Protein AF-A0A2Z2KRL2-F1 (afdb_monomer_lite)

Foldseek 3Di:
DDDDPPDPDLVVLCVQLVHDSVLSVCLVVVVDPDDDPSNLVSVCVVVVHDSCVSDPDPDPDPDDPPDDDDDDDD

pLDDT: mean 77.47, std 16.37, range [36.22, 91.88]

Structure (mmCIF, N/CA/C/O backbone):
data_AF-A0A2Z2KRL2-F1
#
_entry.id   AF-A0A2Z2KRL2-F1
#
loop_
_atom_site.group_PDB
_atom_site.id
_atom_site.type_symbol
_atom_site.label_atom_id
_atom_site.label_alt_id
_atom_site.label_comp_id
_atom_site.label_asym_id
_atom_site.label_entity_id
_atom_site.label_seq_id
_atom_site.pdbx_PDB_ins_code
_atom_site.Cartn_x
_atom_site.Cartn_y
_atom_site.Cartn_z
_atom_site.occupancy
_atom_site.B_iso_or_equiv
_atom_site.auth_seq_id
_atom_site.auth_comp_id
_atom_site.auth_asym_id
_atom_site.auth_atom_id
_atom_site.pdbx_PDB_model_num
ATOM 1 N N . MET A 1 1 ? -11.300 -10.380 -15.466 1.00 36.22 1 MET A N 1
ATOM 2 C CA . MET A 1 1 ? -11.384 -9.004 -14.924 1.00 36.22 1 MET A CA 1
ATOM 3 C C . MET A 1 1 ? -11.659 -9.105 -13.429 1.00 36.22 1 MET A C 1
ATOM 5 O O . MET A 1 1 ? -12.776 -9.432 -13.051 1.00 36.22 1 MET A O 1
ATOM 9 N N . GLN A 1 2 ? -10.628 -8.984 -12.587 1.00 44.78 2 GLN A N 1
ATOM 10 C CA . GLN A 1 2 ? -10.770 -9.160 -11.137 1.00 44.78 2 GLN A CA 1
ATOM 11 C C . GLN A 1 2 ? -11.512 -7.954 -10.547 1.00 44.78 2 GLN A C 1
ATOM 13 O O . GLN A 1 2 ? -11.149 -6.805 -10.783 1.00 44.78 2 GLN A O 1
ATOM 18 N N . GLN A 1 3 ? -12.610 -8.231 -9.847 1.00 42.31 3 GLN A N 1
ATOM 19 C CA . GLN A 1 3 ? -13.461 -7.233 -9.210 1.00 42.31 3 GLN A CA 1
ATOM 20 C C . GLN A 1 3 ? -12.686 -6.593 -8.050 1.00 42.31 3 GLN A C 1
ATOM 22 O O . GLN A 1 3 ? -12.504 -7.214 -7.007 1.00 42.31 3 GLN A O 1
ATOM 27 N N . HIS A 1 4 ? -12.197 -5.366 -8.231 1.00 49.19 4 HIS A N 1
ATOM 28 C CA . HIS A 1 4 ? -11.646 -4.580 -7.131 1.00 49.19 4 HIS A CA 1
ATOM 29 C C . HIS A 1 4 ? -12.796 -4.104 -6.243 1.00 49.19 4 HIS A C 1
ATOM 31 O O . HIS A 1 4 ? -13.617 -3.293 -6.673 1.00 49.19 4 HIS A O 1
ATOM 37 N N . ASP A 1 5 ? -12.853 -4.596 -5.005 1.00 53.03 5 ASP A N 1
ATOM 38 C CA . ASP A 1 5 ? -13.772 -4.092 -3.986 1.00 53.03 5 ASP A CA 1
ATOM 39 C C . ASP A 1 5 ? -13.596 -2.567 -3.832 1.00 53.03 5 ASP A C 1
ATOM 41 O O . ASP A 1 5 ? -12.541 -2.100 -3.389 1.00 53.03 5 ASP A O 1
ATOM 45 N N . PRO A 1 6 ? -14.605 -1.740 -4.153 1.00 61.03 6 PRO A N 1
ATOM 46 C CA . PRO A 1 6 ? -14.420 -0.297 -4.311 1.00 61.03 6 PRO A CA 1
ATOM 47 C C . PRO A 1 6 ? -14.331 0.482 -2.985 1.00 61.03 6 PRO A C 1
ATOM 49 O O . PRO A 1 6 ? -14.610 1.681 -2.962 1.00 61.03 6 PRO A O 1
ATOM 52 N N . LYS A 1 7 ? -14.019 -0.145 -1.841 1.00 57.66 7 LYS A N 1
ATOM 53 C CA . LYS A 1 7 ? -14.252 0.498 -0.529 1.00 57.66 7 LYS A CA 1
ATOM 54 C C . LYS A 1 7 ? -13.170 0.367 0.533 1.00 57.66 7 LYS A C 1
ATOM 56 O O . LYS A 1 7 ? -13.420 0.769 1.674 1.00 57.66 7 LYS A O 1
ATOM 61 N N . LEU A 1 8 ? -11.951 -0.050 0.200 1.00 65.25 8 LEU A N 1
ATOM 62 C CA . LEU A 1 8 ? -10.844 0.191 1.125 1.00 65.25 8 LEU A CA 1
ATOM 63 C C . LEU A 1 8 ? -10.299 1.610 0.929 1.00 65.25 8 LEU A C 1
ATOM 65 O O . LEU A 1 8 ? -9.403 1.872 0.134 1.00 65.25 8 LEU A O 1
ATOM 69 N N . SER A 1 9 ? -10.894 2.565 1.647 1.00 82.94 9 SER A N 1
ATOM 70 C CA . SER A 1 9 ? -10.391 3.937 1.667 1.00 82.94 9 SER A CA 1
ATOM 71 C C . SER A 1 9 ? -8.977 3.956 2.249 1.00 82.94 9 SER A C 1
ATOM 73 O O . SER A 1 9 ? -8.770 3.479 3.364 1.00 82.94 9 SER A O 1
ATOM 75 N N . ILE A 1 10 ? -8.035 4.604 1.559 1.00 85.69 10 ILE A N 1
ATOM 76 C CA . ILE A 1 10 ? -6.660 4.852 2.040 1.00 85.69 10 ILE A CA 1
ATOM 77 C C . ILE A 1 10 ? -6.672 5.441 3.464 1.00 85.69 10 ILE A C 1
ATOM 79 O O . ILE A 1 10 ? -5.822 5.125 4.293 1.00 85.69 10 ILE A O 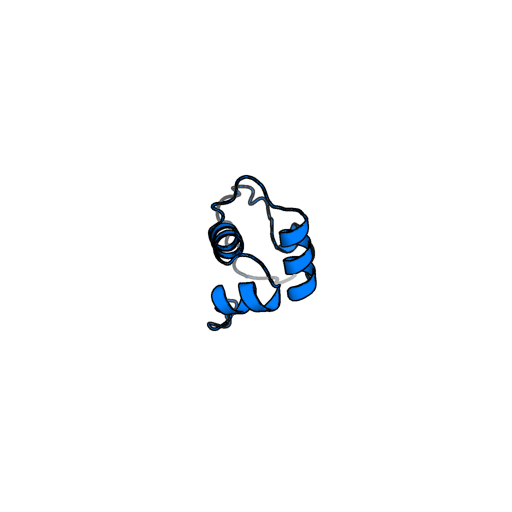1
ATOM 83 N N . ARG A 1 11 ? -7.683 6.265 3.785 1.00 85.81 11 ARG A N 1
ATOM 84 C CA . ARG A 1 11 ? -7.875 6.832 5.130 1.00 85.81 11 ARG A CA 1
ATOM 85 C C . ARG A 1 11 ? -8.218 5.782 6.183 1.00 85.81 11 ARG A C 1
ATOM 87 O O . ARG A 1 11 ? -7.789 5.925 7.321 1.00 85.81 11 ARG A O 1
ATOM 94 N N . LYS A 1 12 ? -9.026 4.780 5.829 1.00 88.50 12 LYS A N 1
ATOM 95 C CA . LYS A 1 12 ? -9.370 3.674 6.728 1.00 88.50 12 LYS A CA 1
ATOM 96 C C . LYS A 1 12 ? -8.149 2.788 6.941 1.00 88.50 12 LYS A C 1
ATOM 98 O O . LYS A 1 12 ? -7.782 2.556 8.081 1.00 88.50 12 LYS A O 1
ATOM 103 N N . LEU A 1 13 ? -7.459 2.438 5.856 1.00 89.31 13 LEU A N 1
ATOM 104 C CA . LEU A 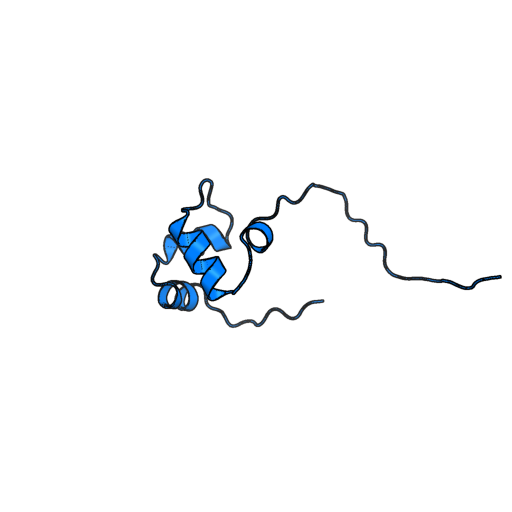1 13 ? -6.224 1.667 5.921 1.00 89.31 13 LEU A CA 1
ATOM 105 C C . LEU A 1 13 ? -5.198 2.323 6.853 1.00 89.31 13 LEU A C 1
ATOM 107 O O . LEU A 1 13 ? -4.737 1.687 7.786 1.00 89.31 13 LEU A O 1
ATOM 111 N N . ALA A 1 14 ? -4.907 3.615 6.674 1.00 90.19 14 ALA A N 1
ATOM 112 C CA . ALA A 1 14 ? -3.951 4.330 7.522 1.00 90.19 14 ALA A CA 1
ATOM 113 C C . ALA A 1 14 ? -4.304 4.284 9.020 1.00 90.19 14 ALA A C 1
ATOM 115 O O . ALA A 1 14 ? -3.407 4.197 9.857 1.00 90.19 14 ALA A O 1
ATOM 116 N N . LYS A 1 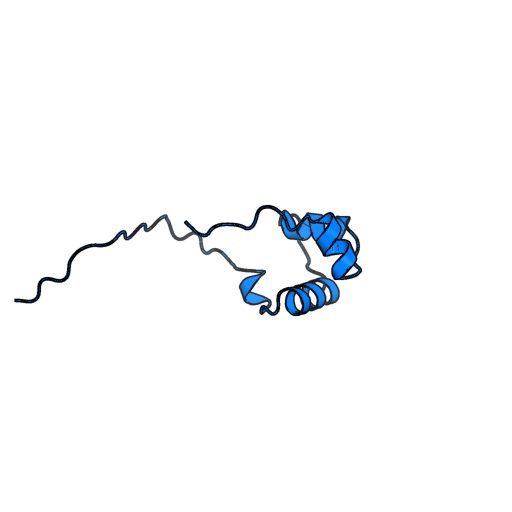15 ? -5.600 4.309 9.361 1.00 90.38 15 LYS A N 1
ATOM 117 C CA . LYS A 1 15 ? -6.061 4.140 10.746 1.00 90.38 15 LYS A CA 1
ATOM 118 C C . LYS A 1 15 ? -5.868 2.709 11.235 1.00 90.38 15 LYS A C 1
ATOM 120 O O . LYS A 1 15 ? -5.375 2.528 12.342 1.00 90.38 15 LYS A O 1
ATOM 125 N N . ASP A 1 16 ? -6.214 1.723 10.415 1.00 90.56 16 ASP A N 1
ATOM 126 C CA . ASP A 1 16 ? -6.151 0.309 10.785 1.00 90.56 16 ASP A CA 1
ATOM 127 C C . ASP A 1 16 ? -4.702 -0.165 11.014 1.00 90.56 16 ASP A C 1
ATOM 129 O O . ASP A 1 16 ? -4.427 -0.837 12.004 1.00 90.56 16 ASP A O 1
ATOM 133 N N . VAL A 1 17 ? -3.749 0.246 10.164 1.00 90.06 17 VAL A N 1
ATOM 134 C CA . VAL A 1 17 ? -2.305 -0.011 10.377 1.00 90.06 17 VAL A CA 1
ATOM 135 C C . VAL A 1 17 ? -1.631 0.988 11.322 1.00 90.06 17 VAL A C 1
ATOM 137 O O . VAL A 1 17 ? -0.427 0.885 11.569 1.00 90.06 17 VAL A O 1
ATOM 140 N N . ASN A 1 18 ? -2.391 1.940 11.873 1.00 90.88 18 ASN A N 1
ATOM 141 C CA . ASN A 1 18 ? -1.907 2.986 12.772 1.00 90.88 18 ASN A CA 1
ATOM 142 C C . ASN A 1 18 ? -0.634 3.675 12.234 1.00 90.88 18 ASN A C 1
ATOM 144 O O . ASN A 1 18 ? 0.432 3.659 12.860 1.00 90.88 18 ASN A O 1
ATOM 148 N N . TYR A 1 19 ? -0.733 4.224 11.021 1.00 91.19 19 TYR A N 1
ATOM 149 C CA . TYR A 1 19 ? 0.373 4.872 10.317 1.00 91.19 19 TYR A CA 1
ATOM 150 C C . TYR A 1 19 ? -0.041 6.211 9.701 1.00 91.19 19 TYR A C 1
ATOM 152 O O . TYR A 1 19 ? -1.224 6.510 9.526 1.00 91.19 19 TYR A O 1
ATOM 160 N N . HIS A 1 20 ? 0.943 7.035 9.340 1.00 91.19 20 HIS A N 1
ATOM 161 C CA . HIS A 1 20 ? 0.680 8.329 8.720 1.00 91.19 20 HIS A CA 1
ATOM 162 C C . HIS A 1 20 ? -0.024 8.176 7.369 1.00 91.19 20 HIS A C 1
ATOM 164 O O . HIS A 1 20 ? 0.447 7.466 6.477 1.00 91.19 20 HIS A O 1
ATOM 170 N N . PHE A 1 21 ? -1.130 8.909 7.212 1.00 89.38 21 PHE A N 1
ATOM 171 C CA . PHE A 1 21 ? -1.925 8.924 5.986 1.00 89.38 21 PHE A CA 1
ATOM 172 C C . PHE A 1 21 ? -1.089 9.281 4.753 1.00 89.38 21 PHE A C 1
ATOM 174 O O . PHE A 1 21 ? -1.224 8.622 3.725 1.00 89.38 21 PHE A O 1
ATOM 181 N N . ASP A 1 22 ? -0.198 10.271 4.861 1.00 90.19 22 ASP A N 1
ATOM 182 C CA . ASP A 1 22 ? 0.647 10.693 3.740 1.00 90.19 22 ASP A CA 1
ATOM 183 C C . ASP A 1 22 ? 1.577 9.578 3.260 1.00 90.19 22 ASP A C 1
ATOM 185 O O . ASP A 1 22 ? 1.726 9.383 2.055 1.00 90.19 22 ASP A O 1
ATOM 189 N N . SER A 1 23 ? 2.147 8.793 4.177 1.00 89.88 23 SER A N 1
ATOM 190 C CA . SER A 1 23 ? 3.020 7.672 3.822 1.00 89.88 23 SER A CA 1
ATOM 191 C C . SER A 1 23 ? 2.244 6.568 3.111 1.00 89.88 23 SER A C 1
ATOM 193 O O . SER A 1 23 ? 2.669 6.088 2.066 1.00 89.88 23 SER A O 1
ATOM 195 N N . VAL A 1 24 ? 1.067 6.206 3.625 1.00 89.81 24 VAL A N 1
ATOM 196 C CA . VAL A 1 24 ? 0.201 5.210 2.980 1.00 89.81 24 VAL A CA 1
ATOM 197 C C . VAL A 1 24 ? -0.246 5.692 1.597 1.00 89.81 24 VAL A C 1
ATOM 199 O O . VAL A 1 24 ? -0.215 4.933 0.633 1.00 89.81 24 VAL A O 1
ATOM 202 N N . ARG A 1 25 ? -0.623 6.970 1.471 1.00 89.56 25 ARG A N 1
ATOM 203 C CA . ARG A 1 25 ? -1.027 7.576 0.197 1.00 89.56 25 ARG A CA 1
ATOM 204 C C . ARG A 1 25 ? 0.105 7.554 -0.828 1.00 89.56 25 ARG A C 1
ATOM 206 O O . ARG A 1 25 ? -0.167 7.268 -1.988 1.00 89.56 25 ARG A O 1
ATOM 213 N N . ARG A 1 26 ? 1.340 7.876 -0.429 1.00 89.81 26 ARG A N 1
ATOM 214 C CA . ARG A 1 26 ? 2.499 7.833 -1.335 1.00 89.81 26 ARG A CA 1
ATOM 215 C C . ARG A 1 26 ? 2.815 6.410 -1.783 1.00 89.81 26 ARG A C 1
ATOM 217 O O . ARG A 1 26 ? 3.114 6.230 -2.952 1.00 89.81 26 ARG A O 1
ATOM 224 N N . MET A 1 27 ? 2.699 5.424 -0.888 1.00 87.88 27 MET A N 1
ATOM 225 C CA . MET A 1 27 ? 2.856 4.006 -1.240 1.00 87.88 27 MET A CA 1
ATOM 226 C C . MET A 1 27 ? 1.801 3.576 -2.261 1.00 87.88 27 MET A C 1
ATOM 228 O O . MET A 1 27 ? 2.138 3.015 -3.291 1.00 87.88 27 MET A O 1
ATOM 232 N N . TYR A 1 28 ? 0.536 3.931 -2.021 1.00 86.12 28 TYR A N 1
ATOM 233 C CA . TYR A 1 28 ? -0.564 3.617 -2.935 1.00 86.12 28 TYR A CA 1
ATOM 234 C C . TYR A 1 28 ? -0.401 4.245 -4.329 1.00 86.12 28 TYR A C 1
ATOM 236 O O . TYR A 1 28 ? -0.905 3.713 -5.310 1.00 86.12 28 TYR A O 1
ATOM 244 N N . LYS A 1 29 ? 0.270 5.396 -4.415 1.00 87.50 29 LYS A N 1
ATOM 245 C CA . LYS A 1 29 ? 0.537 6.099 -5.674 1.00 87.50 29 LYS A CA 1
ATOM 246 C C . LYS A 1 29 ? 1.881 5.749 -6.316 1.00 87.50 29 LYS A C 1
ATOM 248 O O . LYS A 1 29 ? 2.215 6.369 -7.319 1.00 87.50 29 LYS A O 1
ATOM 253 N N . ASP A 1 30 ? 2.652 4.855 -5.702 1.00 84.25 30 ASP A N 1
ATOM 254 C CA . ASP A 1 30 ? 4.026 4.537 -6.106 1.00 84.25 30 ASP A CA 1
ATOM 255 C C . ASP A 1 30 ? 4.953 5.778 -6.182 1.00 84.25 30 ASP A C 1
ATOM 257 O O . ASP A 1 30 ? 5.930 5.841 -6.916 1.00 84.25 30 ASP A O 1
ATOM 261 N N . GLU A 1 31 ? 4.661 6.813 -5.382 1.00 85.56 31 GLU A N 1
ATOM 262 C CA . GLU A 1 31 ? 5.468 8.044 -5.287 1.00 85.56 31 GLU A CA 1
ATOM 263 C C . GLU A 1 31 ? 6.680 7.862 -4.339 1.00 85.56 31 GLU A C 1
ATOM 265 O O . GLU A 1 31 ? 7.437 8.806 -4.093 1.00 85.56 31 GLU A O 1
ATOM 270 N N . MET A 1 32 ? 6.845 6.683 -3.721 1.00 82.88 32 MET A N 1
ATOM 271 C CA . MET A 1 32 ? 7.891 6.430 -2.725 1.00 82.88 32 MET A CA 1
ATOM 272 C C . MET A 1 32 ? 9.153 5.823 -3.332 1.00 82.88 32 MET A C 1
ATOM 274 O O . MET A 1 32 ? 9.162 4.689 -3.783 1.00 82.88 32 MET A O 1
ATOM 278 N N . VAL A 1 33 ? 10.264 6.551 -3.200 1.00 82.94 33 VAL A N 1
ATOM 279 C CA . VAL A 1 33 ? 11.609 6.064 -3.563 1.00 82.94 33 VAL A CA 1
ATOM 280 C C . VAL A 1 33 ? 12.164 5.084 -2.521 1.00 82.94 33 VAL A C 1
ATOM 282 O O . VAL A 1 33 ? 12.957 4.203 -2.839 1.00 82.94 33 VAL A O 1
ATOM 285 N N . GLN A 1 34 ? 11.776 5.241 -1.251 1.00 86.38 34 GLN A N 1
ATOM 286 C CA . GLN A 1 34 ? 12.230 4.393 -0.149 1.00 86.38 34 GLN A CA 1
ATOM 287 C C . GLN A 1 34 ? 11.040 3.942 0.687 1.00 86.38 34 GLN A C 1
ATOM 289 O O . GLN A 1 34 ? 10.298 4.766 1.221 1.00 86.38 34 GLN A O 1
ATOM 294 N N . TYR A 1 35 ? 10.898 2.627 0.839 1.00 87.19 35 TYR A N 1
ATOM 295 C CA . TYR A 1 35 ? 9.837 2.023 1.632 1.00 87.19 35 TYR A CA 1
ATOM 296 C C . TYR A 1 35 ? 10.300 1.792 3.078 1.00 87.19 35 TYR A C 1
ATOM 298 O O . TYR A 1 35 ? 11.214 0.991 3.310 1.00 87.19 35 TYR A O 1
ATOM 306 N N . PRO A 1 36 ? 9.682 2.447 4.082 1.00 88.81 36 PRO A N 1
ATOM 307 C CA . PRO A 1 36 ? 9.980 2.168 5.479 1.00 88.81 36 PRO A CA 1
ATOM 308 C C . PRO A 1 36 ? 9.634 0.713 5.802 1.00 88.81 36 PRO A C 1
ATOM 310 O O . PRO A 1 36 ? 8.506 0.276 5.566 1.00 88.81 36 PRO A O 1
ATOM 313 N N . ARG A 1 37 ? 10.578 -0.027 6.395 1.00 89.25 37 ARG A N 1
ATOM 314 C CA . ARG A 1 37 ? 10.371 -1.442 6.757 1.00 89.25 37 ARG A CA 1
ATOM 315 C C . ARG A 1 37 ? 9.158 -1.644 7.667 1.00 89.25 37 ARG A C 1
ATOM 317 O O . ARG A 1 37 ? 8.432 -2.612 7.492 1.00 89.25 37 ARG A O 1
ATOM 324 N N . ASP A 1 38 ? 8.922 -0.714 8.594 1.00 91.44 38 ASP A N 1
ATOM 325 C CA . ASP A 1 38 ? 7.774 -0.752 9.510 1.00 91.44 38 ASP A CA 1
ATOM 326 C C . ASP A 1 38 ? 6.432 -0.619 8.769 1.00 91.44 38 ASP A C 1
ATOM 328 O O . ASP A 1 38 ? 5.499 -1.369 9.038 1.00 91.44 38 ASP A O 1
ATOM 332 N N . LEU A 1 39 ? 6.343 0.282 7.780 1.00 89.75 39 LEU A N 1
ATOM 333 C CA . LEU A 1 39 ? 5.138 0.429 6.958 1.00 89.75 39 LEU A CA 1
ATOM 334 C C . LEU A 1 39 ? 4.879 -0.839 6.140 1.00 89.75 39 LEU A C 1
ATOM 336 O O . LEU A 1 39 ? 3.760 -1.341 6.137 1.00 89.75 39 LEU A O 1
ATOM 340 N N . LEU A 1 40 ? 5.913 -1.363 5.478 1.00 90.00 40 LEU A N 1
ATOM 341 C CA . LEU A 1 40 ? 5.827 -2.606 4.713 1.00 90.00 40 LEU A CA 1
ATOM 342 C C . LEU A 1 40 ? 5.341 -3.761 5.585 1.00 90.00 40 LEU A C 1
ATOM 344 O O . LEU A 1 40 ? 4.377 -4.424 5.229 1.00 90.00 40 LEU A O 1
ATOM 348 N N . LEU A 1 41 ? 5.958 -3.956 6.752 1.00 91.88 41 LEU A N 1
ATOM 349 C CA . LEU A 1 41 ? 5.573 -5.007 7.690 1.00 91.88 41 LEU A CA 1
ATOM 350 C C . LEU A 1 41 ? 4.103 -4.880 8.103 1.00 91.88 41 LEU A C 1
ATOM 352 O O . LEU A 1 41 ? 3.363 -5.857 8.045 1.00 91.88 41 LEU A O 1
ATOM 356 N N . LYS A 1 42 ? 3.667 -3.674 8.476 1.00 91.88 42 LYS A N 1
ATOM 357 C CA . LYS A 1 42 ? 2.280 -3.388 8.859 1.00 91.88 42 LYS A CA 1
ATOM 358 C C . LYS A 1 42 ? 1.295 -3.713 7.738 1.00 91.88 42 LYS A C 1
ATOM 360 O O . LYS A 1 42 ? 0.270 -4.337 7.997 1.00 91.88 42 LYS A O 1
ATOM 365 N N . LEU A 1 43 ? 1.614 -3.333 6.502 1.00 89.69 43 LEU A N 1
ATOM 366 C CA . LEU A 1 43 ? 0.785 -3.633 5.334 1.00 89.69 43 LEU A CA 1
ATOM 367 C C . LEU A 1 43 ? 0.749 -5.133 5.033 1.00 89.69 43 LEU A C 1
ATOM 369 O O . LEU A 1 43 ? -0.334 -5.679 4.844 1.00 89.69 43 LEU A O 1
ATOM 373 N N . CYS A 1 44 ? 1.898 -5.807 5.060 1.00 91.38 44 CYS A N 1
ATOM 374 C CA . CYS A 1 44 ? 1.982 -7.256 4.886 1.00 91.38 44 CYS A CA 1
ATOM 375 C C . CYS A 1 44 ? 1.132 -7.998 5.923 1.00 91.38 44 CYS A C 1
ATOM 377 O O . CYS A 1 44 ? 0.390 -8.904 5.565 1.00 91.38 44 CYS A O 1
ATOM 379 N N . LEU A 1 45 ? 1.192 -7.592 7.197 1.00 91.81 45 LEU A N 1
ATOM 380 C CA . LEU A 1 45 ? 0.388 -8.186 8.268 1.00 91.81 45 LEU A CA 1
ATOM 381 C C . LEU A 1 45 ? -1.108 -7.904 8.098 1.00 91.81 45 LEU A C 1
ATOM 383 O O . LEU A 1 45 ? -1.923 -8.792 8.325 1.00 91.81 45 LEU A O 1
ATOM 387 N N . TYR A 1 46 ? -1.473 -6.685 7.693 1.00 91.19 46 TYR A N 1
ATOM 388 C CA . TYR A 1 46 ? -2.871 -6.300 7.498 1.00 91.19 46 TYR A CA 1
ATOM 389 C C . TYR A 1 46 ? -3.530 -7.057 6.342 1.00 91.19 46 TYR A C 1
ATOM 391 O O . TYR A 1 46 ? -4.665 -7.509 6.464 1.00 91.19 46 TYR A O 1
ATOM 399 N N . PHE A 1 47 ? -2.815 -7.208 5.229 1.00 88.31 47 PHE A N 1
ATOM 400 C CA . PHE A 1 47 ? -3.307 -7.912 4.046 1.00 88.31 47 PHE A CA 1
ATOM 401 C C . PHE A 1 47 ? -3.009 -9.414 4.062 1.00 88.31 47 PHE A C 1
ATOM 403 O O . PHE A 1 47 ? -3.526 -10.137 3.217 1.00 88.31 47 PHE A O 1
ATOM 410 N N . ASN A 1 48 ? -2.210 -9.885 5.023 1.00 91.56 48 ASN A N 1
ATOM 411 C CA . ASN A 1 48 ? -1.698 -11.252 5.090 1.00 91.56 48 ASN A CA 1
ATOM 412 C C . ASN A 1 48 ? -0.990 -11.689 3.788 1.00 91.56 48 ASN A C 1
ATOM 414 O O . ASN A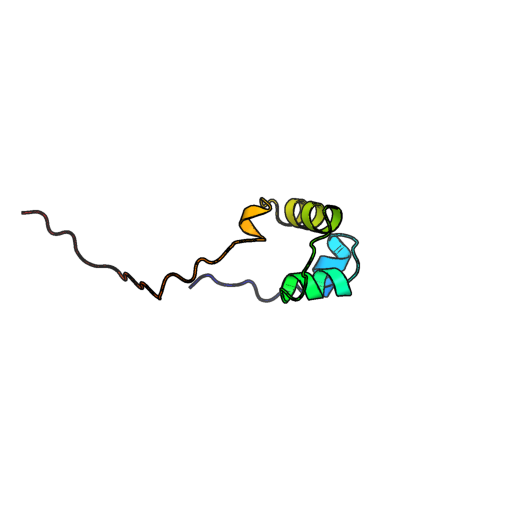 1 48 ? -1.196 -12.795 3.294 1.00 91.56 48 ASN A O 1
ATOM 418 N N . VAL A 1 49 ? -0.164 -10.796 3.236 1.00 90.88 49 VAL A N 1
ATOM 419 C CA . VAL A 1 49 ? 0.588 -10.985 1.981 1.00 90.88 49 VAL A CA 1
ATOM 420 C C . VAL A 1 49 ? 2.087 -10.841 2.210 1.00 90.88 49 VAL A C 1
ATOM 422 O O . VAL A 1 49 ? 2.533 -10.264 3.207 1.00 90.88 49 VAL A O 1
ATOM 425 N N . GLN A 1 50 ? 2.887 -11.332 1.266 1.00 89.75 50 GLN A N 1
ATOM 426 C CA . GLN A 1 50 ? 4.335 -11.130 1.288 1.00 89.75 50 GLN A CA 1
ATOM 427 C C . GLN A 1 50 ? 4.750 -9.805 0.621 1.00 89.75 50 GLN A C 1
ATOM 429 O O . GLN A 1 50 ? 4.054 -9.315 -0.267 1.00 89.75 50 GLN A O 1
ATOM 434 N N . PRO A 1 51 ? 5.926 -9.237 0.964 1.00 88.12 51 PRO A N 1
ATOM 435 C CA . PRO A 1 51 ? 6.425 -8.016 0.326 1.00 88.12 51 PRO A CA 1
ATOM 436 C C . PRO A 1 51 ? 6.515 -8.096 -1.205 1.00 88.12 51 PRO A C 1
ATOM 438 O O . PRO A 1 51 ? 6.257 -7.099 -1.869 1.00 88.12 51 PRO A O 1
ATOM 441 N N . GLY A 1 52 ? 6.826 -9.272 -1.767 1.00 87.25 52 GLY A N 1
ATOM 442 C CA . GLY A 1 52 ? 6.875 -9.487 -3.221 1.00 87.25 52 GLY A CA 1
ATOM 443 C C . GLY A 1 52 ? 5.507 -9.448 -3.914 1.00 87.25 52 GLY A C 1
ATOM 444 O O . GLY A 1 52 ? 5.433 -9.360 -5.134 1.00 87.25 52 GLY A O 1
ATOM 445 N N . GLU A 1 53 ? 4.408 -9.490 -3.160 1.00 85.38 53 GLU A N 1
ATOM 446 C CA . GLU A 1 53 ? 3.069 -9.244 -3.698 1.00 85.38 53 GLU A CA 1
ATOM 447 C C . GLU A 1 53 ? 2.716 -7.753 -3.716 1.00 85.38 53 GLU A C 1
ATOM 449 O O . GLU A 1 53 ? 1.933 -7.340 -4.565 1.00 85.38 53 GLU A O 1
ATOM 454 N N . LEU A 1 54 ? 3.314 -6.954 -2.823 1.00 85.50 54 LEU A N 1
ATOM 455 C CA . LEU A 1 54 ? 3.105 -5.504 -2.741 1.00 85.50 54 LEU A CA 1
ATOM 456 C C . LEU A 1 54 ? 4.043 -4.721 -3.662 1.00 85.50 54 LEU A C 1
ATOM 458 O O . LEU A 1 54 ? 3.635 -3.717 -4.232 1.00 85.50 54 LEU A O 1
ATOM 462 N N . ILE A 1 55 ? 5.302 -5.150 -3.769 1.00 86.06 55 ILE A N 1
ATOM 463 C CA . ILE A 1 55 ? 6.340 -4.487 -4.559 1.00 86.06 55 ILE A CA 1
ATOM 464 C C . ILE A 1 55 ? 6.812 -5.483 -5.608 1.00 86.06 55 ILE A C 1
ATOM 466 O O . ILE A 1 55 ? 7.603 -6.385 -5.319 1.00 86.06 55 ILE A O 1
ATOM 470 N N . ARG A 1 56 ? 6.301 -5.318 -6.825 1.00 83.56 56 ARG A N 1
ATOM 471 C CA . ARG A 1 56 ? 6.691 -6.112 -7.987 1.00 83.56 56 ARG A CA 1
ATOM 472 C C . ARG A 1 56 ? 7.501 -5.240 -8.924 1.00 83.56 56 ARG A C 1
ATOM 474 O O . ARG A 1 56 ? 7.163 -4.086 -9.151 1.00 83.56 56 ARG A O 1
ATOM 481 N N . ILE A 1 57 ? 8.578 -5.809 -9.449 1.00 81.69 57 ILE A N 1
ATOM 482 C CA . ILE A 1 57 ? 9.267 -5.225 -10.590 1.00 81.69 57 ILE A CA 1
ATOM 483 C C . ILE A 1 57 ? 8.498 -5.728 -11.802 1.00 81.69 57 ILE A C 1
ATOM 485 O O . ILE A 1 57 ? 8.554 -6.917 -12.115 1.00 81.69 57 ILE A O 1
ATOM 489 N N . GLU A 1 58 ? 7.737 -4.844 -12.435 1.00 77.88 58 GLU A N 1
ATOM 490 C CA . GLU A 1 58 ? 7.249 -5.108 -13.780 1.00 77.88 58 GLU A CA 1
ATOM 491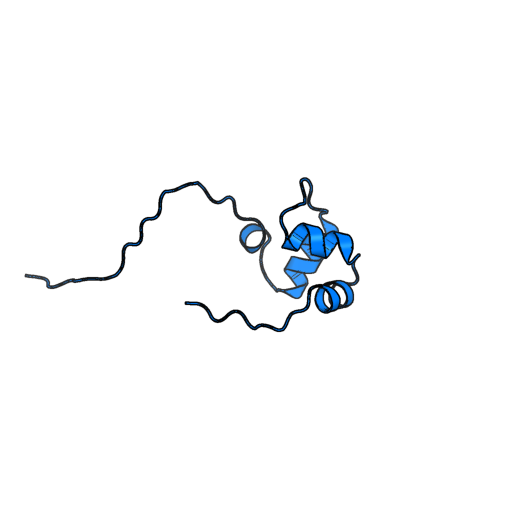 C C . GLU A 1 58 ? 8.473 -5.024 -14.693 1.00 77.88 58 GLU A C 1
ATOM 493 O O . GLU A 1 58 ? 9.070 -3.963 -14.872 1.00 77.88 58 GLU A O 1
ATOM 498 N N . ALA A 1 59 ? 8.930 -6.174 -15.188 1.00 74.75 59 ALA A N 1
ATOM 499 C CA . ALA A 1 59 ? 9.731 -6.153 -16.396 1.00 74.75 59 ALA A CA 1
ATOM 500 C C . ALA A 1 59 ? 8.792 -5.642 -17.491 1.00 74.75 59 ALA A C 1
ATOM 502 O O . ALA A 1 59 ? 7.690 -6.175 -17.621 1.00 74.75 59 ALA A O 1
ATOM 503 N N . ASP A 1 60 ? 9.200 -4.612 -18.232 1.00 62.09 60 ASP A N 1
ATOM 504 C CA . ASP A 1 60 ? 8.537 -4.204 -19.471 1.00 62.09 60 ASP A CA 1
ATOM 505 C C . ASP A 1 60 ? 8.635 -5.360 -20.486 1.00 62.09 60 ASP A C 1
ATOM 507 O O . ASP A 1 60 ? 9.422 -5.324 -21.430 1.00 62.09 60 ASP A O 1
ATOM 511 N N . GLU A 1 61 ? 7.877 -6.432 -20.284 1.00 56.88 61 GLU A N 1
ATOM 512 C CA . GLU A 1 61 ? 7.557 -7.366 -21.345 1.00 56.88 61 GLU A CA 1
ATOM 513 C C . GLU A 1 61 ? 6.266 -6.869 -21.972 1.00 56.88 61 GLU A C 1
ATOM 515 O O . GLU A 1 61 ? 5.224 -6.741 -21.325 1.00 56.88 61 GLU A O 1
ATOM 520 N N . ALA A 1 62 ? 6.403 -6.501 -23.244 1.00 54.16 62 ALA A N 1
ATOM 521 C CA . ALA A 1 62 ? 5.320 -6.158 -24.135 1.00 54.16 62 ALA A CA 1
ATOM 522 C C . ALA A 1 62 ? 4.089 -7.027 -23.861 1.00 54.16 62 ALA A C 1
ATOM 524 O O . ALA A 1 62 ? 4.193 -8.231 -23.650 1.00 54.16 62 ALA A O 1
ATOM 525 N N . SER A 1 63 ? 2.928 -6.383 -23.905 1.00 54.31 63 SER A N 1
ATOM 526 C CA . SER A 1 63 ? 1.620 -7.003 -24.061 1.00 54.31 63 SER A CA 1
ATOM 527 C C . SER A 1 63 ? 1.671 -8.329 -24.834 1.00 54.31 63 SER A C 1
ATOM 529 O O . SER A 1 63 ? 1.624 -8.314 -26.061 1.00 54.31 63 SER A O 1
ATOM 531 N N . ASP A 1 64 ? 1.695 -9.456 -24.133 1.00 44.69 64 ASP A N 1
ATOM 532 C CA . ASP A 1 64 ? 1.306 -10.739 -24.706 1.00 44.69 64 ASP A CA 1
ATOM 533 C C . ASP A 1 64 ? 0.018 -11.181 -24.022 1.00 44.69 64 ASP A C 1
ATOM 535 O O . ASP A 1 64 ? -0.044 -11.990 -23.095 1.00 44.69 64 ASP A O 1
ATOM 539 N N . SER A 1 65 ? -1.062 -10.573 -24.508 1.00 54.00 65 SER A N 1
ATOM 540 C CA . SER A 1 65 ? -2.374 -11.194 -24.522 1.00 54.00 65 SER A CA 1
ATOM 541 C C . SER A 1 65 ? -2.288 -12.499 -25.322 1.00 54.00 65 SER A C 1
ATOM 543 O O . SER A 1 65 ? -2.552 -12.505 -26.522 1.00 54.00 65 SER A O 1
ATOM 545 N N . SER A 1 66 ? -1.942 -13.611 -24.677 1.00 56.22 66 SER A N 1
ATOM 546 C CA . SER A 1 66 ? -2.333 -14.932 -25.177 1.00 56.22 66 SER A CA 1
ATOM 547 C C . SER A 1 66 ? -3.661 -15.306 -24.532 1.00 56.22 66 SER A C 1
ATOM 549 O O . SER A 1 66 ? -3.755 -15.987 -23.512 1.00 56.22 66 SER A O 1
ATOM 551 N N . ASP A 1 67 ? -4.702 -14.744 -25.142 1.00 45.66 67 ASP A N 1
ATOM 552 C CA . ASP A 1 67 ? -6.057 -15.259 -25.061 1.00 45.66 67 ASP A CA 1
ATOM 553 C C . ASP A 1 67 ? -6.109 -16.681 -25.656 1.00 45.66 67 ASP A C 1
ATOM 555 O O . ASP A 1 67 ? -5.255 -17.107 -26.435 1.00 45.66 67 ASP A O 1
ATOM 559 N N . SER A 1 68 ? -7.118 -17.419 -25.228 1.00 61.97 68 SER A N 1
ATOM 560 C CA . SER A 1 68 ? -7.272 -18.874 -25.312 1.00 61.97 68 SER A CA 1
ATOM 561 C C . SER A 1 68 ? -7.597 -19.385 -26.728 1.00 61.97 68 SER A C 1
ATOM 563 O O . SER A 1 68 ? -8.386 -18.751 -27.421 1.00 61.97 68 SER A O 1
ATOM 565 N N . SER A 1 69 ? -7.085 -20.564 -27.123 1.00 57.66 69 SER A N 1
ATOM 566 C CA . SER A 1 69 ? -7.649 -21.578 -28.068 1.00 57.66 69 SER A CA 1
ATOM 567 C C . SER A 1 69 ? -6.492 -22.407 -28.656 1.0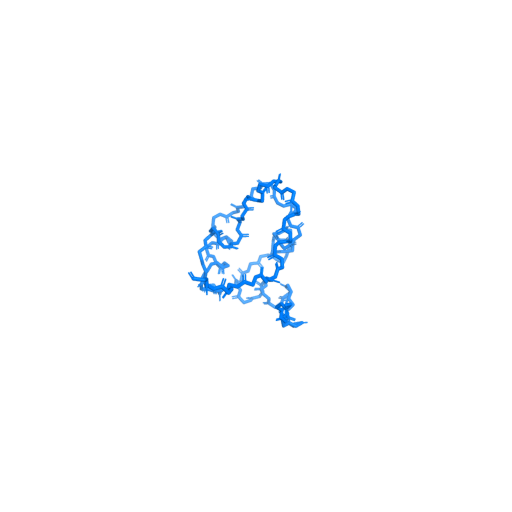0 57.66 69 SER A C 1
ATOM 569 O O . SER A 1 69 ? -5.431 -21.862 -28.911 1.00 57.66 69 SER A O 1
ATOM 571 N N . ASP A 1 70 ? -6.519 -23.710 -28.905 1.00 55.09 70 ASP A N 1
ATOM 572 C CA . ASP A 1 70 ? -7.500 -24.791 -28.885 1.00 55.09 70 ASP A CA 1
ATOM 573 C C . ASP A 1 70 ? -6.646 -26.080 -28.914 1.00 55.09 70 ASP A C 1
ATOM 575 O O . ASP A 1 70 ? -5.695 -26.163 -29.693 1.00 55.09 70 ASP A O 1
ATOM 579 N N . SER A 1 71 ? -6.914 -27.061 -28.051 1.00 54.41 71 SER A N 1
ATOM 580 C CA . SER A 1 71 ? -6.192 -28.341 -28.061 1.00 54.41 71 SER A CA 1
ATOM 581 C C . SER A 1 71 ? -7.104 -29.439 -28.596 1.00 54.41 71 SER A C 1
ATOM 583 O O . SER A 1 71 ? -7.719 -30.172 -27.818 1.00 54.41 71 SER A O 1
ATOM 585 N N . THR A 1 72 ? -7.159 -29.570 -29.921 1.00 65.00 72 THR A N 1
ATOM 586 C CA . THR A 1 72 ? -7.608 -30.806 -30.570 1.00 65.00 72 THR A CA 1
ATOM 587 C C . THR A 1 72 ? -6.372 -31.661 -30.869 1.00 65.00 72 THR A C 1
ATOM 589 O O . THR A 1 72 ? -5.529 -31.289 -31.680 1.00 65.00 72 THR A O 1
ATOM 592 N N . ILE A 1 73 ? -6.241 -32.770 -30.136 1.00 63.00 73 ILE A N 1
ATOM 593 C CA . ILE A 1 73 ? -5.229 -33.824 -30.311 1.00 63.00 73 ILE A CA 1
ATOM 594 C C . ILE A 1 73 ? -5.655 -34.708 -31.494 1.00 63.00 73 ILE A C 1
ATOM 596 O O . ILE A 1 73 ? -6.788 -35.192 -31.487 1.00 63.00 73 ILE A O 1
ATOM 600 N N . GLU A 1 74 ? -4.762 -34.927 -32.465 1.00 54.28 74 GLU A N 1
ATOM 601 C CA . GLU A 1 74 ? -4.837 -36.054 -33.419 1.00 54.28 74 GLU A CA 1
ATOM 602 C C . GLU A 1 74 ? -4.089 -37.281 -32.885 1.00 54.28 74 GLU A C 1
ATOM 604 O O . GLU A 1 74 ? -2.987 -37.104 -32.309 1.00 54.28 74 GLU A O 1
#

InterPro domains:
  IPR001387 Cro/C1-type, helix-turn-helix domain [PF13443] (5-60)
  IPR010982 Lambda repressor-like, DNA-binding domain superfamily [SSF47413] (7-57)

Radius of gyration: 17.59 Å; chains: 1; bounding box: 27×47×46 Å

Organism: NCBI:txid414771

Secondary structure (DSSP, 8-state):
-----TT--HHHHHHHTT--HHHHHHHHTT--SS--HHHHHHHHHHHT--HHHHS-------------------

Sequence (74 aa):
MQQHDPKLSIRKLAKDVNYHFDSVRRMYKDEMVQYPRDLLLKLCLYFNVQPGELIRIEADEASDSSDSSDSTIE